Protein AF-A0A9W8WAP5-F1 (afdb_monomer_lite)

Sequence (100 aa):
MSYSETFEAAFADPKNTAITSPDADVNAIIRNNYTVDEPFTYTKSLLWDMEVNKALGPDKYIRHVVRPGSLKVVDHTKDGSLEFFLRITDQRIWKDPDHD

Foldseek 3Di:
DDPVVVVVVQLPDPVDPNDDDPDDPVVVVCVVPDDDDDDDDDDPVNVVVLVVCCVQPVLVNVVLFFPRPQWDWPPWDDDPPDTDIDIDTDTADPVGSPDD

Radius of gyration: 19.96 Å; chains: 1; bounding box: 45×46×41 Å

pLDDT: mean 85.03, std 8.69, range [56.53, 95.25]

Organism: NCBI:txid1435070

Secondary structure (DSSP, 8-state):
--HHHHHHHHHT-TTS----PPPP-HHHHHHHH----S-----HHHHHHHHHHHHH-HHHH-TTTB-TT--EEEEEEEETTEEEEEEE--B-BTTBTT--

Structure (mmCIF, N/CA/C/O backbone):
data_AF-A0A9W8WAP5-F1
#
_entry.id   AF-A0A9W8WAP5-F1
#
loop_
_atom_site.group_PDB
_atom_site.id
_atom_site.type_symbol
_atom_site.label_atom_id
_atom_site.label_alt_id
_atom_site.label_comp_id
_atom_site.label_asym_id
_atom_site.label_entity_id
_atom_site.label_seq_id
_atom_site.pdbx_PDB_ins_code
_atom_site.Cartn_x
_atom_site.Cartn_y
_atom_site.Cartn_z
_atom_site.occupancy
_atom_site.B_iso_or_equiv
_atom_site.auth_seq_id
_atom_site.auth_comp_id
_atom_site.auth_asym_id
_atom_site.auth_atom_id
_atom_site.pdbx_PDB_model_num
ATOM 1 N N . MET A 1 1 ? 16.582 29.721 -12.769 1.00 60.44 1 MET A N 1
ATOM 2 C CA . MET A 1 1 ? 16.660 28.278 -13.044 1.00 60.44 1 MET A CA 1
ATOM 3 C C . MET A 1 1 ? 15.402 27.631 -12.509 1.00 60.44 1 MET A C 1
ATOM 5 O O . MET A 1 1 ? 15.101 27.792 -11.331 1.00 60.44 1 MET A O 1
ATOM 9 N N . SER A 1 2 ? 14.630 27.007 -13.388 1.00 85.38 2 SER A N 1
ATOM 10 C CA . SER A 1 2 ? 13.469 26.196 -13.034 1.00 85.38 2 SER A CA 1
ATOM 11 C C . SER A 1 2 ? 13.913 24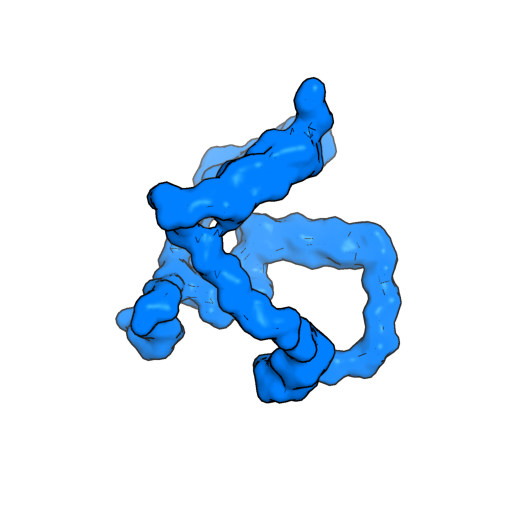.824 -12.516 1.00 85.38 2 SER A C 1
ATOM 13 O O . SER A 1 2 ? 15.037 24.390 -12.762 1.00 85.38 2 SER A O 1
ATOM 15 N N . TYR A 1 3 ? 13.024 24.119 -11.814 1.00 81.88 3 TYR A N 1
ATOM 16 C CA . TYR A 1 3 ? 13.287 22.756 -11.339 1.00 81.88 3 TYR A CA 1
ATOM 17 C C . TYR A 1 3 ? 13.705 21.809 -12.476 1.00 81.88 3 TYR A C 1
ATOM 19 O O . TYR A 1 3 ? 14.643 21.034 -12.313 1.00 81.88 3 TYR A O 1
ATOM 27 N N . SER A 1 4 ? 13.054 21.930 -13.638 1.00 84.06 4 SER A N 1
ATOM 28 C CA . SER A 1 4 ? 13.368 21.127 -14.822 1.00 84.06 4 SER A CA 1
ATOM 29 C C . SER A 1 4 ? 14.801 21.358 -15.296 1.00 84.06 4 SER A C 1
ATOM 31 O O . SER A 1 4 ? 15.507 20.404 -15.586 1.00 84.06 4 SER A O 1
ATOM 33 N N . GLU A 1 5 ? 15.261 22.610 -15.323 1.00 88.06 5 GLU A N 1
ATOM 34 C CA . GLU A 1 5 ? 16.623 22.944 -15.762 1.00 88.06 5 GLU A CA 1
ATOM 35 C C . GLU A 1 5 ? 17.683 22.394 -14.800 1.00 88.06 5 GLU A C 1
ATOM 37 O O . GLU A 1 5 ? 18.716 21.893 -15.236 1.00 88.06 5 GLU A O 1
ATOM 42 N N . THR A 1 6 ? 17.421 22.450 -13.491 1.00 87.62 6 THR A N 1
ATOM 43 C CA . THR A 1 6 ? 18.317 21.882 -12.473 1.00 87.62 6 THR A CA 1
ATOM 44 C C . THR A 1 6 ? 18.385 20.357 -12.567 1.00 87.62 6 THR A C 1
ATOM 46 O O . THR A 1 6 ? 19.465 19.787 -12.428 1.00 87.62 6 THR A O 1
ATOM 49 N N . PHE A 1 7 ? 17.247 19.698 -12.808 1.00 83.62 7 PHE A N 1
ATOM 50 C CA . PHE A 1 7 ? 17.183 18.249 -12.981 1.00 83.62 7 PHE A CA 1
ATOM 51 C C . PHE A 1 7 ? 17.978 17.797 -14.209 1.00 83.62 7 PHE A C 1
ATOM 53 O O . PHE A 1 7 ? 18.854 16.947 -14.078 1.00 83.62 7 PHE A O 1
ATOM 60 N N . GLU A 1 8 ? 17.741 18.414 -15.369 1.00 85.38 8 GLU A N 1
ATOM 61 C CA . GLU A 1 8 ? 18.446 18.073 -16.612 1.00 85.38 8 GLU A CA 1
ATOM 62 C C . GLU A 1 8 ? 19.958 18.298 -16.493 1.00 85.38 8 GLU A C 1
ATOM 64 O O . GLU A 1 8 ? 20.751 17.448 -16.895 1.00 85.38 8 GLU A O 1
ATOM 69 N N . ALA A 1 9 ? 20.381 19.405 -15.872 1.00 88.25 9 ALA A N 1
ATOM 70 C CA . ALA A 1 9 ? 21.798 19.685 -15.654 1.00 88.25 9 ALA A CA 1
ATOM 71 C C . ALA A 1 9 ? 22.473 18.636 -14.753 1.00 88.25 9 ALA A C 1
ATOM 73 O O . ALA A 1 9 ? 23.612 18.251 -15.006 1.00 88.25 9 ALA A O 1
ATOM 74 N N . ALA A 1 10 ? 21.775 18.157 -13.718 1.00 85.06 10 ALA A N 1
ATOM 75 C CA . ALA A 1 10 ? 22.277 17.100 -12.846 1.00 85.06 10 ALA A CA 1
ATOM 76 C C . ALA A 1 10 ? 22.288 15.729 -13.543 1.00 85.06 10 ALA A C 1
ATOM 78 O O . ALA A 1 10 ? 23.221 14.952 -13.343 1.00 85.06 10 ALA A O 1
ATOM 79 N N . PHE A 1 11 ? 21.278 15.435 -14.366 1.00 82.19 11 PHE A N 1
ATOM 80 C CA . PHE A 1 11 ? 21.157 14.169 -15.089 1.00 82.19 11 PHE A CA 1
ATOM 81 C C . PHE A 1 11 ? 22.186 14.042 -16.224 1.00 82.19 11 PHE A C 1
ATOM 83 O O . PHE A 1 11 ? 22.659 12.944 -16.504 1.00 82.19 11 PHE A O 1
ATOM 90 N N . ALA A 1 12 ? 22.574 15.163 -16.843 1.00 85.06 12 ALA A N 1
ATOM 91 C CA . ALA A 1 12 ? 23.574 15.213 -17.908 1.00 85.06 12 ALA A CA 1
ATOM 92 C C . ALA A 1 12 ? 25.036 15.253 -17.414 1.00 85.06 12 ALA A C 1
ATOM 94 O O . ALA A 1 12 ? 25.948 15.137 -18.235 1.00 85.06 12 ALA A O 1
ATOM 95 N N . ASP A 1 13 ? 25.288 15.438 -16.111 1.00 88.44 13 ASP A N 1
ATOM 96 C CA . ASP A 1 13 ? 26.649 15.496 -15.563 1.00 88.44 13 ASP A CA 1
ATOM 97 C C . ASP A 1 13 ? 27.328 14.110 -15.641 1.00 88.44 13 ASP A C 1
ATOM 99 O O . ASP A 1 13 ? 26.882 13.174 -14.972 1.00 88.44 13 ASP A O 1
ATOM 103 N N . PRO A 1 14 ? 28.446 13.956 -16.379 1.00 82.00 14 PRO A N 1
ATOM 104 C CA . PRO A 1 14 ? 29.175 12.690 -16.487 1.00 82.00 14 PRO A CA 1
ATOM 105 C C . PRO A 1 14 ? 29.765 12.180 -15.163 1.00 82.00 14 PRO A C 1
ATOM 107 O O . PRO A 1 14 ? 30.212 11.036 -15.093 1.00 82.00 14 PRO A O 1
ATOM 110 N N . LYS A 1 15 ? 29.830 13.025 -14.123 1.00 87.00 15 LYS A N 1
ATOM 111 C CA . LYS A 1 15 ? 30.238 12.631 -12.765 1.00 87.00 15 LYS A CA 1
ATOM 112 C C . LYS A 1 15 ? 29.113 11.959 -11.979 1.00 87.00 15 LYS A C 1
ATOM 114 O O . LYS A 1 15 ? 29.392 11.360 -10.941 1.00 87.00 15 LYS A O 1
ATOM 119 N N . ASN A 1 16 ? 27.876 12.049 -12.459 1.00 84.06 16 ASN A N 1
ATOM 120 C CA . ASN A 1 16 ? 26.721 11.387 -11.876 1.00 84.06 16 ASN A CA 1
ATOM 121 C C . ASN A 1 16 ? 26.436 10.071 -12.607 1.00 84.06 16 ASN A C 1
ATOM 123 O O . ASN A 1 16 ? 26.648 9.932 -13.811 1.00 84.06 16 ASN A O 1
ATOM 127 N N . THR A 1 17 ? 25.919 9.087 -11.874 1.00 71.88 17 THR A N 1
ATOM 128 C CA . THR A 1 17 ? 25.501 7.808 -12.454 1.00 71.88 17 THR A CA 1
ATOM 129 C C . THR A 1 17 ? 24.141 7.978 -13.127 1.00 71.88 17 THR A C 1
ATOM 131 O O . THR A 1 17 ? 23.105 7.663 -12.542 1.00 71.88 17 THR A O 1
ATOM 134 N N . ALA A 1 18 ? 24.126 8.497 -14.353 1.00 69.25 18 ALA A N 1
ATOM 135 C CA . ALA A 1 18 ? 22.925 8.491 -15.174 1.00 69.25 18 ALA A CA 1
ATOM 136 C C . ALA A 1 18 ? 22.620 7.044 -15.593 1.00 69.25 18 ALA A C 1
ATOM 138 O O . ALA A 1 18 ? 23.351 6.441 -16.379 1.00 69.25 18 ALA A O 1
ATOM 139 N N . ILE A 1 19 ? 21.545 6.469 -15.053 1.00 72.12 19 ILE A N 1
ATOM 140 C CA . ILE A 1 19 ? 21.015 5.185 -15.508 1.00 72.12 19 ILE A CA 1
ATOM 141 C C . ILE A 1 19 ? 19.776 5.456 -16.353 1.00 72.12 19 ILE A C 1
ATOM 143 O O . ILE A 1 19 ? 18.755 5.926 -15.860 1.00 72.12 19 ILE A O 1
ATOM 147 N N . THR A 1 20 ? 19.878 5.180 -17.650 1.00 65.88 20 THR A N 1
ATOM 148 C CA . THR A 1 20 ? 18.711 5.154 -18.534 1.00 65.88 20 THR A CA 1
ATOM 149 C C . THR A 1 20 ? 18.326 3.697 -18.713 1.00 65.88 20 THR A C 1
ATOM 151 O O . THR A 1 20 ? 19.108 2.909 -19.243 1.00 65.88 20 THR A O 1
ATOM 154 N N . SER A 1 21 ? 17.151 3.320 -18.218 1.00 70.75 21 SER A N 1
ATOM 155 C CA . SER A 1 21 ? 16.547 2.039 -18.585 1.00 70.75 21 SER A CA 1
ATOM 156 C C . SER A 1 21 ? 15.732 2.237 -19.861 1.00 70.75 21 SER A C 1
ATOM 158 O O . SER A 1 21 ? 15.173 3.319 -20.037 1.00 70.75 21 SER A O 1
ATOM 160 N N . PRO A 1 22 ? 15.651 1.236 -20.753 1.00 81.56 22 PRO A N 1
ATOM 161 C CA . PRO A 1 22 ? 14.711 1.280 -21.864 1.00 81.56 22 PRO A CA 1
ATOM 162 C C . PRO A 1 22 ? 13.294 1.536 -21.348 1.00 81.56 22 PRO A C 1
ATOM 164 O O . PRO A 1 22 ? 12.940 1.038 -20.274 1.00 81.56 22 PRO A O 1
ATOM 167 N N . ASP A 1 23 ? 12.488 2.264 -22.123 1.00 82.62 23 ASP A N 1
ATOM 168 C CA . ASP A 1 23 ? 11.072 2.441 -21.812 1.00 82.62 23 ASP A CA 1
ATOM 169 C C . ASP A 1 23 ? 10.423 1.067 -21.634 1.00 82.62 23 ASP A C 1
ATOM 171 O O . ASP A 1 23 ? 10.415 0.224 -22.537 1.00 82.62 23 ASP A O 1
ATOM 175 N N . ALA A 1 24 ? 9.908 0.821 -20.435 1.00 81.75 24 ALA A N 1
ATOM 176 C CA . ALA A 1 24 ? 9.208 -0.410 -20.145 1.00 81.75 24 ALA A CA 1
ATOM 177 C C . ALA A 1 24 ? 7.828 -0.363 -20.812 1.00 81.75 24 ALA A C 1
ATOM 179 O O . ALA A 1 24 ? 7.054 0.567 -20.575 1.00 81.75 24 ALA A O 1
ATOM 180 N N . ASP A 1 25 ? 7.475 -1.388 -21.592 1.00 87.19 25 ASP A N 1
ATOM 181 C CA . ASP A 1 25 ? 6.081 -1.595 -21.994 1.00 87.19 25 ASP A CA 1
ATOM 182 C C . ASP A 1 25 ? 5.284 -2.055 -20.766 1.00 87.19 25 ASP A C 1
ATOM 18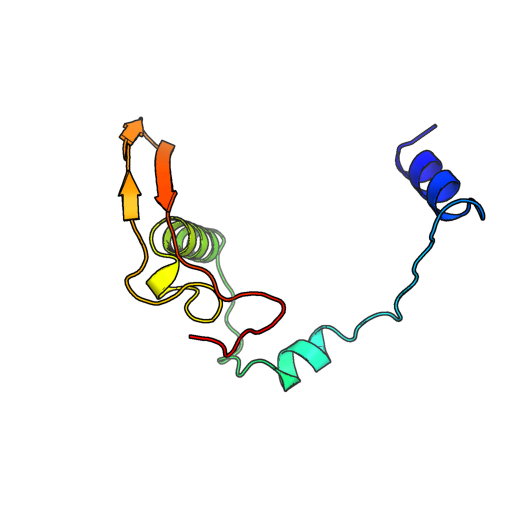4 O O . ASP A 1 25 ? 5.104 -3.248 -20.502 1.00 87.19 25 ASP A O 1
ATOM 188 N N . VAL A 1 26 ? 4.835 -1.075 -19.980 1.00 81.56 26 VAL A N 1
ATOM 189 C CA . VAL A 1 26 ? 4.085 -1.279 -18.737 1.00 81.56 26 VAL A CA 1
ATOM 190 C C . VAL A 1 26 ? 2.849 -2.142 -18.989 1.00 81.56 26 VAL A C 1
ATOM 192 O O . VAL A 1 26 ? 2.542 -3.021 -18.188 1.00 81.56 26 VAL A O 1
ATOM 195 N N . ASN A 1 27 ? 2.172 -1.961 -20.125 1.00 80.50 27 ASN A N 1
ATOM 196 C CA . ASN A 1 27 ? 0.973 -2.728 -20.451 1.00 80.50 27 ASN A CA 1
ATOM 197 C C . ASN A 1 27 ? 1.301 -4.197 -20.749 1.00 80.50 27 ASN A C 1
ATOM 199 O O . ASN A 1 27 ? 0.551 -5.082 -20.337 1.00 80.50 27 ASN A O 1
ATOM 203 N N . ALA A 1 28 ? 2.408 -4.481 -21.442 1.00 83.50 28 ALA A N 1
ATOM 204 C CA . ALA A 1 28 ? 2.873 -5.853 -21.645 1.00 83.50 28 ALA A CA 1
ATOM 205 C C . ALA A 1 28 ? 3.315 -6.513 -20.333 1.00 83.50 28 ALA A C 1
ATOM 207 O O . ALA A 1 28 ? 2.940 -7.655 -20.073 1.00 83.50 28 ALA A O 1
ATOM 208 N N . ILE A 1 29 ? 4.047 -5.795 -19.476 1.00 83.88 29 ILE A N 1
ATOM 209 C CA . ILE A 1 29 ? 4.465 -6.300 -18.161 1.00 83.88 29 ILE A CA 1
ATOM 210 C C . ILE A 1 29 ? 3.242 -6.617 -17.300 1.00 83.88 29 ILE A C 1
ATOM 212 O O . ILE A 1 29 ? 3.182 -7.698 -16.715 1.00 83.88 29 ILE A O 1
ATOM 216 N N . ILE A 1 30 ? 2.253 -5.721 -17.251 1.00 78.94 30 ILE A N 1
ATOM 217 C CA . ILE A 1 30 ? 1.030 -5.947 -16.477 1.00 78.94 30 ILE A CA 1
ATOM 218 C C . ILE A 1 30 ? 0.289 -7.178 -17.006 1.00 78.94 30 ILE A C 1
ATOM 220 O O . ILE A 1 30 ? -0.023 -8.067 -16.221 1.00 78.94 30 ILE A O 1
ATOM 224 N N . ARG A 1 31 ? 0.082 -7.290 -18.326 1.00 79.94 31 ARG A N 1
ATOM 225 C CA . ARG A 1 31 ? -0.587 -8.458 -18.928 1.00 79.94 31 ARG A CA 1
ATOM 226 C C . ARG A 1 31 ? 0.121 -9.782 -18.642 1.00 79.94 31 ARG A C 1
ATOM 228 O O . ARG A 1 31 ? -0.549 -10.790 -18.462 1.00 79.94 31 ARG A O 1
ATOM 235 N N . ASN A 1 32 ? 1.453 -9.786 -18.614 1.00 83.19 32 ASN A N 1
ATOM 236 C CA . ASN A 1 32 ? 2.229 -11.009 -18.404 1.00 83.19 32 ASN A CA 1
ATOM 237 C C . ASN A 1 32 ? 2.294 -11.437 -16.933 1.00 83.19 32 ASN A C 1
ATOM 239 O O . ASN A 1 32 ? 2.418 -12.626 -16.658 1.00 83.19 32 ASN A O 1
ATOM 243 N N . ASN A 1 33 ? 2.248 -10.485 -15.997 1.00 78.25 33 ASN A N 1
ATOM 244 C CA . ASN A 1 33 ? 2.478 -10.757 -14.574 1.00 78.25 33 ASN A CA 1
ATOM 245 C C . ASN A 1 33 ? 1.203 -10.715 -13.725 1.00 78.25 33 ASN A 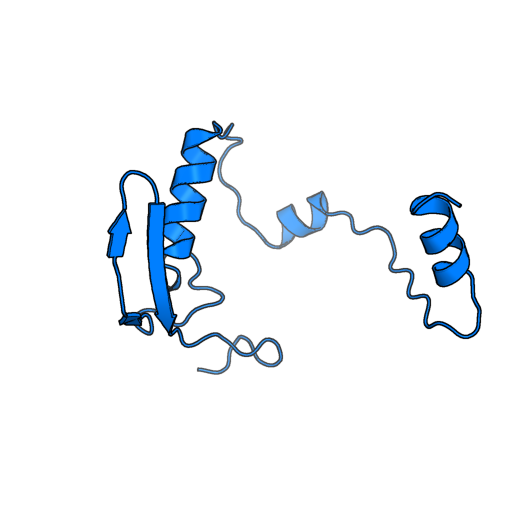C 1
ATOM 247 O O . ASN A 1 33 ? 1.217 -11.185 -12.590 1.00 78.25 33 ASN A O 1
ATOM 251 N N . TYR A 1 34 ? 0.105 -10.167 -14.250 1.00 74.88 34 TYR A N 1
ATOM 252 C CA . TYR A 1 34 ? -1.144 -10.011 -13.515 1.00 74.88 34 TYR A CA 1
ATOM 253 C C . TYR A 1 34 ? -2.307 -10.594 -14.313 1.00 74.88 34 TYR A C 1
ATOM 255 O O . TYR A 1 34 ? -2.566 -10.209 -15.451 1.00 74.88 34 TYR A O 1
ATOM 263 N N . THR A 1 35 ? -3.053 -11.501 -13.682 1.00 78.75 35 THR A N 1
ATOM 264 C CA . THR A 1 35 ? -4.403 -11.839 -14.144 1.00 78.75 35 THR A CA 1
ATOM 265 C C . THR A 1 35 ? -5.322 -10.713 -13.690 1.00 78.75 35 THR A C 1
ATOM 267 O O . THR A 1 35 ? -5.514 -10.527 -12.490 1.00 78.75 35 THR A O 1
ATOM 270 N N . VAL A 1 36 ? -5.812 -9.919 -14.641 1.00 72.25 36 VAL A N 1
ATOM 271 C CA . VAL A 1 36 ? -6.728 -8.805 -14.372 1.00 72.25 36 VAL A CA 1
ATOM 272 C C . VAL A 1 36 ? -8.161 -9.229 -14.677 1.00 72.25 36 VAL A C 1
ATOM 274 O O . VAL A 1 36 ? -8.400 -9.947 -15.649 1.00 72.25 36 VAL A O 1
ATOM 277 N N . ASP A 1 37 ? -9.098 -8.783 -13.845 1.00 74.94 37 ASP A N 1
ATOM 278 C CA . ASP A 1 37 ? -10.530 -8.936 -14.102 1.00 74.94 37 ASP A CA 1
ATOM 279 C C . ASP A 1 37 ? -10.970 -8.084 -15.307 1.00 74.94 37 ASP A C 1
ATOM 281 O O . ASP A 1 37 ? -10.188 -7.313 -15.877 1.00 74.94 37 ASP A O 1
ATOM 285 N N . GLU A 1 38 ? -12.239 -8.221 -15.703 1.00 80.56 38 GLU A N 1
ATOM 286 C CA . GLU A 1 38 ? -12.830 -7.407 -16.766 1.00 80.56 38 GLU A CA 1
ATOM 287 C C . GLU A 1 38 ? -12.580 -5.903 -16.543 1.00 80.56 38 GLU A C 1
ATOM 289 O O . GLU A 1 38 ? -12.558 -5.444 -15.395 1.00 80.56 38 GLU A O 1
ATOM 294 N N . PRO A 1 39 ? -12.415 -5.111 -17.623 1.00 76.69 39 PRO A N 1
ATOM 295 C CA . PRO A 1 39 ? -12.194 -3.676 -17.512 1.00 76.69 39 PRO A CA 1
ATOM 296 C C . PRO A 1 39 ? -13.252 -3.005 -16.630 1.00 76.69 39 PRO A C 1
ATOM 298 O O . PRO A 1 39 ? -14.416 -2.875 -17.005 1.00 76.69 39 PRO A O 1
ATOM 301 N N . PHE A 1 40 ? -12.823 -2.547 -15.457 1.00 78.81 40 PHE A N 1
ATOM 302 C CA . PHE A 1 40 ? -13.679 -1.892 -14.480 1.00 78.81 40 PHE A CA 1
ATOM 303 C C . PHE A 1 40 ? -13.194 -0.463 -14.232 1.00 78.81 40 PHE A C 1
ATOM 305 O O . PHE A 1 40 ? -12.001 -0.212 -14.057 1.00 78.81 40 PHE A O 1
ATOM 312 N N . THR A 1 41 ? -14.123 0.495 -14.221 1.00 84.00 41 THR A N 1
ATOM 313 C CA . THR A 1 41 ? -13.797 1.902 -13.956 1.00 84.00 41 THR A CA 1
ATOM 314 C C . THR A 1 41 ? -13.951 2.184 -12.469 1.00 84.00 41 THR A C 1
ATOM 316 O O . THR A 1 41 ? -15.062 2.200 -11.940 1.00 84.00 41 THR A O 1
ATOM 319 N N . TYR A 1 42 ? -12.836 2.446 -11.792 1.00 82.81 42 TYR A N 1
ATOM 320 C CA . TYR A 1 42 ? -12.854 2.855 -10.392 1.00 82.81 42 TYR A CA 1
ATOM 321 C C . TYR A 1 42 ? -13.351 4.294 -10.254 1.00 82.81 42 TYR A C 1
ATOM 323 O O . TYR A 1 42 ? -12.867 5.211 -10.918 1.00 82.81 42 TYR A O 1
ATOM 331 N N . THR A 1 43 ? -14.290 4.509 -9.337 1.00 93.19 43 THR A N 1
ATOM 332 C CA . THR A 1 43 ? -14.590 5.856 -8.847 1.00 93.19 43 THR A CA 1
ATOM 333 C C . THR A 1 43 ? -13.522 6.278 -7.840 1.00 93.19 43 THR A C 1
ATOM 335 O O . THR A 1 43 ? -12.842 5.442 -7.239 1.00 93.19 43 THR A O 1
ATOM 338 N N . LYS A 1 44 ? -13.396 7.588 -7.604 1.00 91.50 44 LYS A N 1
ATOM 339 C CA . LYS A 1 44 ? -12.478 8.126 -6.589 1.00 91.50 44 LYS A CA 1
ATOM 340 C C . LYS A 1 44 ? -12.706 7.492 -5.212 1.00 91.50 44 LYS A C 1
ATOM 342 O O . LYS A 1 44 ? -11.738 7.172 -4.533 1.00 91.50 44 LYS A O 1
ATOM 347 N N . SER A 1 45 ? -13.967 7.300 -4.820 1.00 93.56 45 SER A N 1
ATOM 348 C CA . SER A 1 45 ? -14.316 6.691 -3.532 1.00 93.56 45 SER A CA 1
ATOM 349 C C . SER A 1 45 ? -13.889 5.231 -3.459 1.00 93.56 45 SER A C 1
ATOM 351 O O . SER A 1 45 ? -13.272 4.845 -2.480 1.00 93.56 45 SER A O 1
ATOM 353 N N . LEU A 1 46 ? -14.112 4.447 -4.521 1.00 91.19 46 LEU A N 1
ATOM 354 C CA . LEU A 1 46 ? -13.677 3.047 -4.560 1.00 91.19 46 LEU A CA 1
ATOM 355 C C . LEU A 1 46 ? -12.157 2.915 -4.421 1.00 91.19 46 LEU A C 1
ATOM 357 O O . LEU A 1 46 ? -11.674 2.042 -3.704 1.00 91.19 46 LEU A O 1
ATOM 361 N N . LEU A 1 47 ? -11.402 3.794 -5.087 1.00 92.06 47 LEU A N 1
ATOM 362 C CA . LEU A 1 47 ? -9.948 3.819 -4.957 1.00 92.06 47 LEU A CA 1
ATOM 363 C C . LEU A 1 47 ? -9.525 4.226 -3.541 1.00 92.06 47 LEU A C 1
ATOM 365 O O . LEU A 1 47 ? -8.654 3.592 -2.956 1.00 92.06 47 LEU A O 1
ATOM 369 N N . TRP A 1 48 ? -10.163 5.247 -2.969 1.00 93.19 48 TRP A N 1
ATOM 370 C CA . TRP A 1 48 ? -9.868 5.684 -1.607 1.00 93.19 48 TRP A CA 1
ATOM 371 C C . TRP A 1 48 ? -10.150 4.589 -0.575 1.00 93.19 48 TRP A C 1
ATOM 373 O O . TRP A 1 48 ? -9.291 4.295 0.253 1.00 93.19 48 TRP A O 1
ATOM 383 N N . ASP A 1 49 ? -11.296 3.918 -0.675 1.00 93.44 49 ASP A N 1
ATOM 384 C CA . ASP A 1 49 ? -11.664 2.814 0.210 1.00 93.44 49 ASP A CA 1
ATOM 385 C C . ASP A 1 49 ? -10.665 1.655 0.097 1.00 93.44 49 ASP A C 1
ATOM 387 O O . ASP A 1 49 ? -10.301 1.038 1.101 1.00 93.44 49 ASP A O 1
ATOM 391 N N . MET A 1 50 ? -10.177 1.362 -1.112 1.00 93.38 50 MET A N 1
ATOM 392 C CA . MET A 1 50 ? -9.130 0.362 -1.327 1.00 93.38 50 MET A CA 1
ATOM 393 C C . MET A 1 50 ? -7.834 0.739 -0.597 1.00 93.38 50 MET A C 1
ATOM 395 O O . MET A 1 50 ? -7.252 -0.102 0.090 1.00 93.38 50 MET A O 1
ATOM 399 N N . GLU A 1 51 ? -7.388 1.989 -0.718 1.00 93.00 51 GLU A N 1
ATOM 400 C CA . GLU A 1 51 ? -6.152 2.454 -0.084 1.00 93.00 51 GLU A CA 1
ATOM 401 C C . GLU A 1 51 ? -6.267 2.501 1.446 1.00 93.00 51 GLU A C 1
ATOM 403 O O . GLU A 1 51 ? -5.347 2.065 2.139 1.00 93.00 51 GLU A O 1
ATOM 408 N N . VAL A 1 52 ? -7.420 2.904 1.990 1.00 91.62 52 VAL A N 1
ATOM 409 C CA . VAL A 1 52 ? -7.699 2.829 3.436 1.00 91.62 52 VAL A CA 1
ATOM 410 C C . VAL A 1 52 ? -7.637 1.379 3.924 1.00 91.62 52 VAL A C 1
ATOM 412 O O . VAL A 1 52 ? -6.974 1.077 4.919 1.00 91.62 52 VAL A O 1
ATOM 415 N N . ASN A 1 53 ? -8.256 0.451 3.191 1.00 92.62 53 ASN A N 1
ATOM 416 C CA . ASN A 1 53 ? -8.216 -0.973 3.515 1.00 92.62 53 ASN A CA 1
ATOM 417 C C . ASN A 1 53 ? -6.783 -1.529 3.503 1.00 92.62 53 ASN A C 1
ATOM 419 O O . ASN A 1 53 ? -6.390 -2.236 4.430 1.00 92.62 53 ASN A O 1
ATOM 423 N N . LYS A 1 54 ? -5.975 -1.182 2.495 1.00 92.31 54 LYS A N 1
ATOM 424 C CA . LYS A 1 54 ? -4.551 -1.552 2.421 1.00 92.31 54 LYS A CA 1
ATOM 425 C C . LYS A 1 54 ? -3.725 -0.942 3.553 1.00 92.31 54 LYS A C 1
ATOM 427 O O . LYS A 1 54 ? -2.798 -1.583 4.049 1.00 92.31 54 LYS A O 1
ATOM 432 N N . ALA A 1 55 ? -4.032 0.289 3.957 1.00 91.25 55 ALA A N 1
ATOM 433 C CA . ALA A 1 55 ? -3.341 0.966 5.045 1.00 91.25 55 ALA A CA 1
ATOM 434 C C . ALA A 1 55 ? -3.578 0.251 6.386 1.00 91.25 55 ALA A C 1
ATOM 436 O O . ALA A 1 55 ? -2.614 -0.047 7.100 1.00 91.25 55 ALA A O 1
ATOM 437 N N . LEU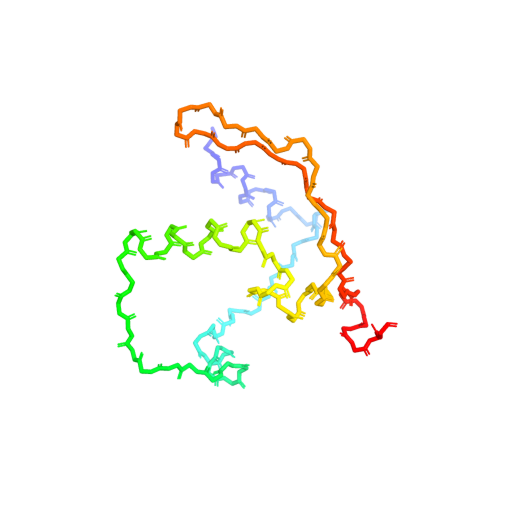 A 1 56 ? -4.839 -0.078 6.677 1.00 90.81 56 LEU A N 1
ATOM 438 C CA . LEU A 1 56 ? -5.267 -0.700 7.931 1.00 90.81 56 LEU A CA 1
ATOM 439 C C . LEU A 1 56 ? -5.026 -2.212 7.995 1.00 90.81 56 LEU A C 1
ATOM 441 O O . LEU A 1 56 ? -4.762 -2.724 9.075 1.00 90.81 56 LEU A O 1
ATOM 445 N N . GLY A 1 57 ? -5.123 -2.931 6.873 1.00 92.94 57 GLY A N 1
ATOM 446 C CA . GLY A 1 57 ? -5.083 -4.401 6.821 1.00 92.94 57 GLY A CA 1
ATOM 447 C C . GLY A 1 57 ? -4.131 -4.976 5.766 1.00 92.94 57 GLY A C 1
ATOM 448 O O . GLY A 1 57 ? -4.564 -5.785 4.937 1.00 92.94 57 GLY A O 1
ATOM 449 N N . PRO A 1 58 ? -2.851 -4.571 5.723 1.00 92.88 58 PRO A N 1
ATOM 450 C CA . PRO A 1 58 ? -1.953 -4.946 4.632 1.00 92.88 58 PRO A CA 1
ATOM 451 C C . PRO A 1 58 ? -1.687 -6.456 4.539 1.00 92.88 58 PRO A C 1
ATOM 453 O O . PRO A 1 58 ? -1.494 -6.969 3.443 1.00 92.88 58 PRO A O 1
ATOM 456 N N . ASP A 1 59 ? -1.746 -7.198 5.644 1.00 92.62 59 ASP A N 1
ATOM 457 C CA . ASP A 1 59 ? -1.596 -8.659 5.661 1.00 92.62 59 ASP A CA 1
ATOM 458 C C . ASP A 1 59 ? -2.767 -9.398 4.984 1.00 92.62 59 ASP A C 1
ATOM 460 O O . ASP A 1 59 ? -2.617 -10.534 4.536 1.00 92.62 59 ASP A O 1
ATOM 464 N N . LYS A 1 60 ? -3.932 -8.749 4.860 1.00 91.25 60 LYS A N 1
ATOM 465 C CA . LYS A 1 60 ? -5.089 -9.257 4.115 1.00 91.25 60 LYS A CA 1
ATOM 466 C C . LYS A 1 60 ? -5.068 -8.819 2.655 1.00 91.25 60 LYS A C 1
ATOM 468 O O . LYS A 1 60 ? -5.369 -9.649 1.795 1.00 91.25 60 LYS A O 1
ATOM 473 N N . TYR A 1 61 ? -4.755 -7.549 2.393 1.00 90.69 61 TYR A N 1
ATOM 474 C CA . TYR A 1 61 ? -4.917 -6.921 1.075 1.00 90.69 61 TYR A CA 1
ATOM 475 C C . TYR A 1 61 ? -3.630 -6.873 0.233 1.00 90.69 61 TYR A C 1
ATOM 477 O O . TYR A 1 61 ? -3.708 -6.674 -0.975 1.00 90.69 61 TYR A O 1
ATOM 485 N N . ILE A 1 62 ? -2.455 -7.090 0.833 1.00 88.75 62 ILE A N 1
ATOM 486 C CA . ILE A 1 62 ? -1.137 -7.049 0.173 1.00 88.75 62 ILE A CA 1
ATOM 487 C C . ILE A 1 62 ? -0.316 -8.298 0.549 1.00 88.75 62 ILE A C 1
ATOM 489 O O . ILE A 1 62 ? 0.853 -8.231 0.923 1.00 88.75 62 ILE A O 1
ATOM 493 N N . ARG A 1 63 ? -0.940 -9.477 0.443 1.00 86.31 63 ARG A N 1
ATOM 494 C CA . ARG A 1 63 ? -0.364 -10.774 0.865 1.0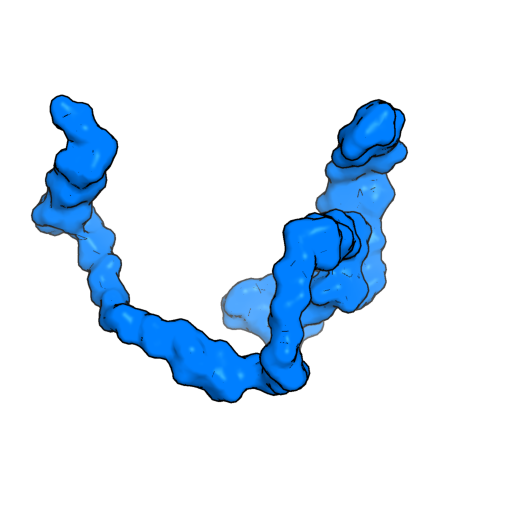0 86.31 63 ARG A CA 1
ATOM 495 C C . ARG A 1 63 ? 0.935 -11.170 0.162 1.00 86.31 63 ARG A C 1
ATOM 497 O O . ARG A 1 63 ? 1.692 -11.976 0.687 1.00 86.31 63 ARG A O 1
ATOM 504 N N . HIS A 1 64 ? 1.177 -10.634 -1.031 1.00 81.12 64 HIS A N 1
ATOM 505 C CA . HIS A 1 64 ? 2.409 -10.875 -1.784 1.00 81.12 64 HIS A CA 1
ATOM 506 C C . HIS A 1 64 ? 3.599 -10.057 -1.255 1.00 81.12 64 HIS A C 1
ATOM 508 O O . HIS A 1 64 ? 4.725 -10.297 -1.670 1.00 81.12 64 HIS A O 1
ATOM 514 N N . VAL A 1 65 ? 3.362 -9.106 -0.343 1.00 86.62 65 VAL A N 1
ATOM 515 C CA . VAL A 1 65 ? 4.408 -8.332 0.344 1.00 86.62 65 VAL A CA 1
ATOM 516 C C . VAL A 1 65 ? 4.427 -8.654 1.834 1.00 86.62 65 VAL A C 1
ATOM 518 O O . VAL A 1 65 ? 5.498 -8.819 2.405 1.00 86.62 65 VAL A O 1
ATOM 521 N N . VAL A 1 66 ? 3.260 -8.749 2.476 1.00 90.38 66 VAL A N 1
ATOM 522 C CA . VAL A 1 66 ? 3.128 -8.893 3.933 1.00 90.38 66 VAL A CA 1
ATOM 523 C C . VAL A 1 66 ? 2.714 -10.310 4.311 1.00 90.38 66 VAL A C 1
ATOM 525 O O . VAL A 1 66 ? 1.754 -10.845 3.753 1.00 90.38 66 VAL A O 1
ATOM 528 N N . ARG A 1 67 ? 3.390 -10.903 5.306 1.00 89.50 67 ARG A N 1
ATOM 529 C CA . ARG A 1 67 ? 3.044 -12.231 5.824 1.00 89.50 67 ARG A CA 1
ATOM 530 C C . ARG A 1 67 ? 1.648 -12.193 6.465 1.00 89.50 67 ARG A C 1
ATOM 532 O O . ARG A 1 67 ? 1.445 -11.393 7.388 1.00 89.50 67 ARG A O 1
ATOM 539 N N . PRO A 1 68 ? 0.700 -13.050 6.039 1.00 91.12 68 PRO A N 1
ATOM 540 C CA . PRO A 1 68 ? -0.636 -13.110 6.630 1.00 91.12 68 PRO A CA 1
ATOM 541 C C . PRO A 1 68 ? -0.597 -13.273 8.157 1.00 91.12 68 PRO A C 1
ATOM 543 O O . PRO A 1 68 ? 0.167 -14.088 8.674 1.00 91.12 68 PRO A O 1
ATOM 546 N N . GLY A 1 69 ? -1.401 -12.493 8.886 1.00 91.56 69 GLY A N 1
ATOM 547 C CA . GLY A 1 69 ? -1.494 -12.554 10.348 1.00 91.56 69 GLY A CA 1
ATOM 548 C C . GLY A 1 69 ? -0.337 -11.899 11.112 1.00 91.56 69 GLY A C 1
ATOM 549 O O . GLY A 1 69 ? -0.336 -11.924 12.340 1.00 91.56 69 GLY A O 1
ATOM 550 N N . SER A 1 70 ? 0.648 -11.307 10.427 1.00 92.62 70 SER A N 1
ATOM 551 C CA . SER A 1 70 ? 1.757 -10.591 11.085 1.00 92.62 70 SER A CA 1
ATOM 552 C C . SER A 1 70 ? 1.387 -9.188 11.572 1.00 92.62 70 SER A C 1
ATOM 554 O O . SER A 1 70 ? 2.134 -8.593 12.350 1.00 92.62 70 SER A O 1
ATOM 556 N N . LEU A 1 71 ? 0.253 -8.650 11.118 1.00 95.12 71 LEU A N 1
ATOM 557 C CA . LEU A 1 71 ? -0.158 -7.287 11.413 1.00 95.12 71 LEU A CA 1
ATOM 558 C C . LEU A 1 71 ? -0.415 -7.083 12.910 1.00 95.12 71 LEU A C 1
ATOM 560 O O . LEU A 1 71 ? -1.238 -7.761 13.526 1.00 95.12 71 LEU A O 1
ATOM 564 N N . LYS A 1 72 ? 0.225 -6.055 13.465 1.00 95.25 72 LYS A N 1
ATOM 565 C CA . LYS A 1 72 ? -0.099 -5.474 14.768 1.00 95.25 72 LYS A CA 1
ATOM 566 C C . LYS A 1 72 ? -0.336 -3.981 14.603 1.00 95.25 72 LYS A C 1
ATOM 568 O O . LYS A 1 72 ? 0.460 -3.297 13.963 1.00 95.25 72 LYS A O 1
ATOM 573 N N . VAL A 1 73 ? -1.411 -3.484 15.203 1.00 93.81 73 VAL A N 1
ATOM 574 C CA . VAL A 1 73 ? -1.755 -2.059 15.218 1.00 93.81 73 VAL A CA 1
ATOM 575 C C . VAL A 1 73 ? -1.668 -1.557 16.653 1.00 93.81 73 VAL A C 1
ATOM 577 O O . VAL A 1 73 ? -2.205 -2.194 17.559 1.00 93.81 73 VAL A O 1
ATOM 580 N N . VAL A 1 74 ? -0.981 -0.436 16.856 1.00 94.25 74 VAL A N 1
ATOM 581 C CA . VAL A 1 74 ? -0.828 0.228 18.157 1.00 94.25 74 VAL A CA 1
ATOM 582 C C . VAL A 1 74 ? -1.204 1.706 18.039 1.00 94.25 74 VAL A C 1
ATOM 584 O O . VAL A 1 74 ? -1.189 2.269 16.943 1.00 94.25 74 VAL A O 1
ATOM 587 N N . ASP A 1 75 ? -1.579 2.311 19.167 1.00 93.19 75 ASP A N 1
ATOM 588 C CA . ASP A 1 75 ? -1.925 3.736 19.285 1.00 93.19 75 ASP A CA 1
ATOM 589 C C . ASP A 1 75 ? -2.987 4.216 18.283 1.00 93.19 75 ASP A C 1
ATOM 591 O O . ASP A 1 75 ? -2.915 5.314 17.733 1.00 93.19 75 ASP A O 1
ATOM 595 N N . HIS A 1 76 ? -3.994 3.374 18.038 1.00 93.31 76 HIS A N 1
ATOM 596 C CA . HIS A 1 76 ? -5.060 3.688 17.098 1.00 93.31 76 HIS A CA 1
ATOM 597 C C . HIS A 1 76 ? -6.046 4.701 17.699 1.00 93.31 76 HIS A C 1
ATOM 599 O O . HIS A 1 76 ? -6.795 4.388 18.625 1.00 93.31 76 HIS A O 1
ATOM 605 N N . THR A 1 77 ? -6.062 5.913 17.149 1.00 94.56 77 THR A N 1
ATOM 606 C CA . THR A 1 77 ? -6.932 7.019 17.561 1.00 94.56 77 THR A CA 1
ATOM 607 C C . THR A 1 77 ? -7.659 7.635 16.367 1.00 94.56 77 THR A C 1
ATOM 609 O O . THR A 1 77 ? -7.206 7.548 15.224 1.00 94.56 77 THR A O 1
ATOM 612 N N . LYS A 1 78 ? -8.812 8.256 16.633 1.00 92.69 78 LYS A N 1
ATOM 613 C CA . LYS A 1 78 ? -9.625 8.958 15.633 1.00 92.69 78 LYS A CA 1
ATOM 614 C C . LYS A 1 78 ? -9.927 10.369 16.104 1.00 92.69 78 LYS A C 1
ATOM 616 O O . LYS A 1 78 ? -10.382 10.544 17.232 1.00 92.69 78 LYS A O 1
ATOM 621 N N . ASP A 1 79 ? -9.723 11.337 15.220 1.00 94.25 79 ASP A N 1
ATOM 622 C CA . ASP A 1 79 ? -10.101 12.735 15.411 1.00 94.25 79 ASP A CA 1
ATOM 623 C C . ASP A 1 79 ? -10.913 13.216 14.201 1.00 94.25 79 ASP A C 1
ATOM 625 O O . ASP A 1 79 ? -10.385 13.513 13.125 1.00 94.25 79 ASP A O 1
ATOM 629 N N . GLY A 1 80 ? -12.238 13.212 14.355 1.00 91.25 80 GLY A N 1
ATOM 630 C CA . GLY A 1 80 ? -13.174 13.520 13.279 1.00 91.25 80 GLY A CA 1
ATOM 631 C C . GLY A 1 80 ? -12.995 12.595 12.070 1.00 91.25 80 GLY A C 1
ATOM 632 O O . GLY A 1 80 ? -13.343 11.417 12.122 1.00 91.25 80 GLY A O 1
ATOM 633 N N . SER A 1 81 ? -12.480 13.154 10.970 1.00 86.56 81 SER A N 1
ATOM 634 C CA . SER A 1 81 ? -12.210 12.424 9.716 1.00 86.56 81 SER A CA 1
ATOM 635 C C . SER A 1 81 ? -10.788 11.865 9.609 1.00 86.56 81 SER A C 1
ATOM 637 O O . SER A 1 81 ? -10.479 11.179 8.637 1.00 86.56 81 SER A O 1
ATOM 639 N N . LEU A 1 82 ? -9.923 12.166 10.581 1.00 88.75 82 LEU A N 1
ATOM 640 C CA . LEU A 1 82 ? -8.540 11.712 10.617 1.00 88.75 82 LEU A CA 1
ATOM 641 C C . LEU A 1 82 ? -8.409 10.486 11.519 1.00 88.75 82 LEU A C 1
ATOM 643 O O . LEU A 1 82 ? -9.011 10.400 12.589 1.00 88.75 82 LEU A O 1
ATOM 647 N N . GLU A 1 83 ? -7.592 9.540 11.078 1.00 90.31 83 GLU A N 1
ATOM 648 C CA . GLU A 1 83 ? -7.294 8.298 11.780 1.00 90.31 83 GLU A CA 1
ATOM 649 C C . GLU A 1 83 ? -5.773 8.184 11.895 1.00 90.31 83 GLU A C 1
ATOM 651 O O . GLU A 1 83 ? -5.055 8.309 10.901 1.00 90.31 83 GLU A O 1
ATOM 656 N N . PHE A 1 84 ? -5.279 7.990 13.116 1.00 92.25 84 PHE A N 1
ATOM 657 C CA . PHE A 1 84 ? -3.855 7.881 13.419 1.00 92.25 84 PHE A CA 1
ATOM 658 C C . PHE A 1 84 ? -3.590 6.518 14.032 1.00 92.25 84 PHE A C 1
ATOM 660 O O . PHE A 1 84 ? -4.303 6.097 14.940 1.00 92.25 84 PHE A O 1
ATOM 667 N N . PHE A 1 85 ? -2.569 5.826 13.546 1.00 94.00 85 PHE A N 1
ATOM 668 C CA . PHE A 1 85 ? -2.156 4.535 14.079 1.00 94.00 85 PHE A CA 1
ATOM 669 C C . PHE A 1 85 ? -0.709 4.245 13.687 1.00 94.00 85 PHE A C 1
ATOM 671 O O . PHE A 1 85 ? -0.217 4.725 12.663 1.00 94.00 85 PHE A O 1
ATOM 678 N N . LEU A 1 86 ? -0.043 3.404 14.472 1.00 94.06 86 LEU A N 1
ATOM 679 C CA . LEU A 1 86 ? 1.215 2.779 14.089 1.00 94.06 86 LEU A CA 1
ATOM 680 C C . LEU A 1 86 ? 0.950 1.311 13.751 1.00 94.06 86 LEU A C 1
ATOM 682 O O . LEU A 1 86 ? 0.229 0.611 14.463 1.00 94.06 86 LEU A O 1
ATOM 686 N N . ARG A 1 87 ? 1.549 0.837 12.657 1.00 93.69 87 ARG A N 1
ATOM 687 C CA . ARG A 1 87 ? 1.463 -0.564 12.233 1.00 93.69 87 ARG A CA 1
ATOM 688 C C . ARG A 1 87 ? 2.832 -1.227 12.233 1.00 93.69 87 ARG A C 1
ATOM 690 O O . ARG A 1 87 ? 3.820 -0.621 11.828 1.00 93.69 87 ARG A O 1
ATOM 697 N N . ILE A 1 88 ? 2.854 -2.489 12.640 1.00 94.56 88 ILE A N 1
ATOM 698 C CA . ILE A 1 88 ? 4.014 -3.379 12.610 1.00 94.56 88 ILE A CA 1
ATOM 699 C C . ILE A 1 88 ? 3.604 -4.607 11.795 1.00 94.56 88 ILE A C 1
ATOM 701 O O . ILE A 1 88 ? 2.539 -5.176 12.028 1.00 94.56 88 ILE A O 1
ATOM 705 N N . THR A 1 89 ? 4.417 -4.985 10.812 1.00 92.62 89 THR A N 1
ATOM 706 C CA . THR A 1 89 ? 4.136 -6.075 9.864 1.00 92.62 89 THR A CA 1
ATOM 707 C C . THR A 1 89 ? 5.429 -6.788 9.507 1.00 92.62 89 THR A C 1
ATOM 709 O O . THR A 1 89 ? 6.438 -6.108 9.311 1.00 92.62 89 THR A O 1
ATOM 712 N N . ASP A 1 90 ? 5.369 -8.099 9.291 1.00 92.00 90 ASP A N 1
ATOM 713 C CA . ASP A 1 90 ? 6.489 -8.846 8.719 1.00 92.00 90 ASP A CA 1
ATOM 714 C C . ASP A 1 90 ? 6.347 -8.857 7.193 1.00 92.00 90 ASP A C 1
ATOM 716 O O . ASP A 1 90 ? 5.307 -9.259 6.662 1.00 92.00 90 ASP A O 1
ATOM 720 N N . GLN A 1 91 ? 7.370 -8.378 6.486 1.00 88.75 91 GLN A N 1
ATOM 721 C CA . GLN A 1 91 ? 7.365 -8.263 5.026 1.00 88.75 91 GLN A CA 1
ATOM 722 C C . GLN A 1 91 ? 8.365 -9.233 4.404 1.00 88.75 91 GLN A C 1
ATOM 724 O O . GLN A 1 91 ? 9.439 -9.461 4.960 1.00 88.75 91 GLN A O 1
ATOM 729 N N . ARG A 1 92 ? 8.017 -9.772 3.233 1.00 80.06 92 ARG A N 1
ATOM 730 C CA . ARG A 1 92 ? 8.922 -10.581 2.415 1.00 80.06 92 ARG A CA 1
ATOM 731 C C . ARG A 1 92 ? 10.166 -9.773 2.067 1.00 80.06 92 ARG A C 1
ATOM 733 O O . ARG A 1 92 ? 10.098 -8.574 1.782 1.00 80.06 92 ARG A O 1
ATOM 740 N N . ILE A 1 93 ? 11.313 -10.440 2.082 1.00 79.12 93 ILE A N 1
ATOM 741 C CA . ILE A 1 93 ? 12.582 -9.812 1.736 1.00 79.12 93 ILE A CA 1
ATOM 742 C C . ILE A 1 93 ? 12.602 -9.627 0.220 1.00 79.12 93 ILE A C 1
ATOM 744 O O . ILE A 1 93 ? 12.473 -10.586 -0.529 1.00 79.12 93 ILE A O 1
ATOM 748 N N . TRP A 1 94 ? 12.832 -8.402 -0.253 1.00 69.75 94 TRP A N 1
ATOM 749 C CA . TRP A 1 94 ? 12.913 -8.104 -1.692 1.00 69.75 94 TRP A CA 1
ATOM 750 C C . TRP A 1 94 ? 13.936 -8.971 -2.439 1.00 69.75 94 TRP A C 1
ATOM 752 O O . TRP A 1 94 ? 13.766 -9.270 -3.615 1.00 69.75 94 TRP A O 1
ATOM 762 N N . LYS A 1 95 ? 15.012 -9.355 -1.746 1.00 73.69 95 LYS A N 1
ATOM 763 C CA . LYS A 1 95 ? 16.092 -10.195 -2.268 1.00 73.69 95 LYS A CA 1
ATOM 764 C C . LYS A 1 95 ? 15.718 -11.681 -2.359 1.00 73.69 95 LYS A C 1
ATOM 766 O O . LYS A 1 95 ? 16.330 -12.384 -3.153 1.00 73.69 95 LYS A O 1
ATOM 771 N N . ASP A 1 96 ? 14.764 -12.141 -1.553 1.00 70.31 96 ASP A N 1
ATOM 772 C CA . ASP A 1 96 ? 14.311 -13.533 -1.533 1.00 70.31 96 ASP A CA 1
ATOM 773 C C . ASP A 1 96 ? 12.808 -13.593 -1.200 1.00 70.31 96 ASP A C 1
ATOM 775 O O . ASP A 1 96 ? 12.423 -13.774 -0.041 1.00 70.31 96 ASP A O 1
ATOM 779 N N . PRO A 1 97 ? 11.941 -13.338 -2.200 1.00 64.44 97 PRO A N 1
ATOM 780 C CA . PRO A 1 97 ? 10.502 -13.191 -1.986 1.00 64.44 97 PRO A CA 1
ATOM 781 C C . PRO A 1 97 ? 9.797 -14.484 -1.562 1.00 64.44 9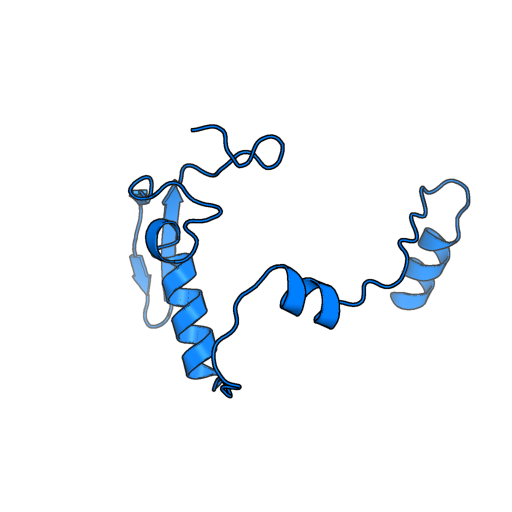7 PRO A C 1
ATOM 783 O O . PRO A 1 97 ? 8.655 -14.410 -1.103 1.00 64.44 97 PRO A O 1
ATOM 786 N N . ASP A 1 98 ? 10.447 -15.635 -1.742 1.00 72.25 98 ASP A N 1
ATOM 787 C CA . ASP A 1 98 ? 9.910 -16.971 -1.464 1.00 72.25 98 ASP A CA 1
ATOM 788 C C . ASP A 1 98 ? 10.450 -17.568 -0.154 1.00 72.25 98 ASP A C 1
ATOM 790 O O . ASP A 1 98 ? 10.075 -18.678 0.222 1.00 72.25 98 ASP A O 1
ATOM 794 N N . HIS A 1 99 ? 11.308 -16.836 0.560 1.00 65.25 99 HIS A N 1
ATOM 795 C CA . HIS A 1 99 ? 11.782 -17.230 1.880 1.00 65.25 99 HIS A CA 1
ATOM 796 C C . HIS A 1 99 ? 10.715 -16.938 2.942 1.00 65.25 99 HIS A C 1
ATOM 798 O O . HIS A 1 99 ? 10.369 -15.777 3.183 1.00 65.25 99 HIS A O 1
ATOM 804 N N . ASP A 1 100 ? 10.220 -18.004 3.579 1.00 56.53 100 ASP A N 1
ATOM 805 C CA . ASP A 1 100 ? 9.332 -17.947 4.753 1.00 56.53 100 ASP A CA 1
ATOM 806 C C . ASP A 1 100 ? 10.050 -17.457 6.022 1.00 56.53 100 ASP A C 1
ATOM 808 O O . ASP A 1 100 ? 11.209 -17.889 6.247 1.00 56.53 100 ASP A O 1
#